Protein AF-A0A948PVY4-F1 (afdb_monomer)

Secondary structure (DSSP, 8-state):
-PPEEEEEEETTEEEEEEE-HHHHHHHHHHHHHHHHHHHHHTTTS---HHHHHHHHHHHHHHHHHHHHHHHHHHHHHHHHHHHHHHHHHHHHHHHHHTPPP-

pLDDT: mean 88.89, std 9.39, range [52.72, 96.19]

Solvent-accessible surface area (backbone atoms only — not comparable to full-atom values): 5969 Å² total; per-residue (Å²): 132,82,71,41,78,44,78,46,75,54,99,89,41,79,45,80,42,78,40,58,66,74,57,53,53,50,50,50,50,56,49,51,56,44,36,52,49,54,49,62,80,44,62,93,56,97,69,55,71,67,56,51,50,50,54,32,51,50,56,53,52,51,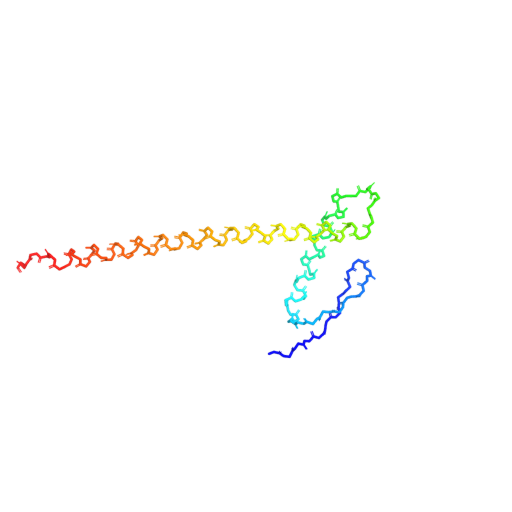53,52,51,55,52,49,56,53,50,51,56,50,50,53,50,50,53,50,50,51,52,50,52,51,52,52,49,53,49,51,54,50,55,65,72,64,55,77,90,125

Structure (mmCIF, N/CA/C/O backbone):
data_AF-A0A948PVY4-F1
#
_entry.id   AF-A0A948PVY4-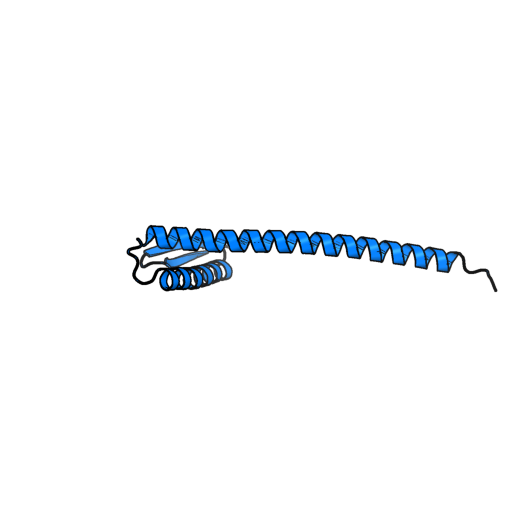F1
#
loop_
_atom_site.group_PDB
_atom_site.id
_atom_site.type_symbol
_atom_site.label_atom_id
_atom_site.label_alt_id
_atom_site.label_comp_id
_atom_site.label_asym_id
_atom_site.label_entity_id
_atom_site.label_seq_id
_atom_site.pdbx_PDB_ins_code
_atom_site.Cartn_x
_atom_site.Cartn_y
_atom_site.Cartn_z
_atom_site.occupancy
_atom_site.B_iso_or_equiv
_atom_site.auth_seq_id
_atom_site.auth_comp_id
_atom_site.auth_asym_id
_atom_site.auth_atom_id
_atom_site.pdbx_PDB_model_num
ATOM 1 N N . MET A 1 1 ? -15.733 -9.733 -12.926 1.00 59.19 1 MET A N 1
ATOM 2 C CA . MET A 1 1 ? -15.705 -10.283 -11.548 1.00 59.19 1 MET A CA 1
ATOM 3 C C . MET A 1 1 ? -16.941 -9.792 -10.811 1.00 59.19 1 MET A C 1
ATOM 5 O O . MET A 1 1 ? -17.209 -8.598 -10.882 1.00 59.19 1 MET A O 1
ATOM 9 N N . LYS A 1 2 ? -17.710 -10.673 -10.153 1.00 59.59 2 LYS A N 1
ATOM 10 C CA . LYS A 1 2 ? -18.820 -10.244 -9.284 1.00 59.59 2 LYS A CA 1
ATOM 11 C C . LYS A 1 2 ? -18.223 -9.540 -8.061 1.00 59.59 2 LYS A C 1
ATOM 13 O O . LYS A 1 2 ? -17.358 -10.114 -7.401 1.00 59.59 2 LYS A O 1
ATOM 18 N N . ARG A 1 3 ? -18.629 -8.293 -7.805 1.00 62.22 3 ARG A N 1
ATOM 19 C CA .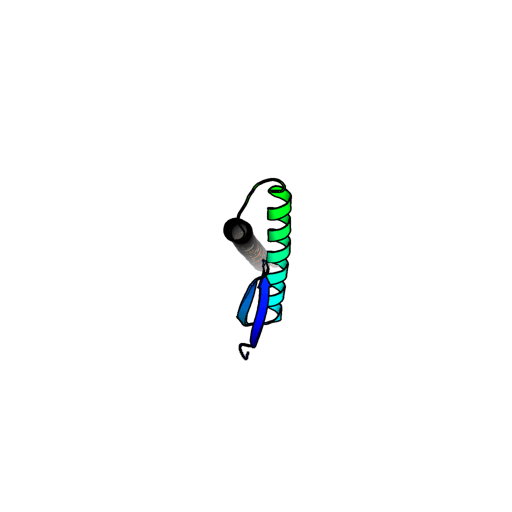 ARG A 1 3 ? -18.269 -7.580 -6.571 1.00 62.22 3 ARG A CA 1
ATOM 20 C C . ARG A 1 3 ? -18.842 -8.380 -5.404 1.00 62.22 3 ARG A C 1
ATOM 22 O O . ARG A 1 3 ? -20.030 -8.682 -5.409 1.00 62.22 3 ARG A O 1
ATOM 29 N N . THR A 1 4 ? -17.974 -8.799 -4.491 1.00 80.19 4 THR A N 1
ATOM 30 C CA . THR A 1 4 ? -18.363 -9.529 -3.281 1.00 80.19 4 THR A CA 1
ATOM 31 C C . THR A 1 4 ? -18.308 -8.538 -2.129 1.00 80.19 4 THR A C 1
ATOM 33 O O . THR A 1 4 ? -17.339 -7.782 -2.032 1.00 80.19 4 THR A O 1
ATOM 36 N N . GLU A 1 5 ? -19.352 -8.513 -1.308 1.00 86.94 5 GLU A N 1
ATOM 37 C CA . GLU A 1 5 ? -19.363 -7.758 -0.057 1.00 86.94 5 GLU A CA 1
ATOM 38 C C . GLU A 1 5 ? -18.594 -8.524 1.013 1.00 86.94 5 GLU A C 1
ATOM 40 O O . GLU A 1 5 ? -18.688 -9.749 1.124 1.00 86.94 5 GLU A O 1
ATOM 45 N N . ILE A 1 6 ? -17.766 -7.801 1.757 1.00 88.25 6 ILE A N 1
ATOM 46 C CA . ILE A 1 6 ? -16.850 -8.366 2.736 1.00 88.25 6 ILE A CA 1
ATOM 47 C C . ILE A 1 6 ? -16.870 -7.469 3.949 1.00 88.25 6 ILE A C 1
ATOM 49 O O . ILE A 1 6 ? -16.488 -6.304 3.862 1.00 88.25 6 ILE A O 1
ATOM 53 N N . SER A 1 7 ? -17.248 -8.054 5.075 1.00 91.19 7 SER A N 1
ATOM 54 C CA . SER A 1 7 ? -17.199 -7.371 6.355 1.00 91.19 7 SER A CA 1
ATOM 55 C C . SER A 1 7 ? -15.821 -7.536 6.994 1.00 91.19 7 SER A C 1
ATOM 57 O O . SER A 1 7 ? -15.285 -8.649 7.068 1.00 91.19 7 SER A O 1
ATOM 59 N N . ILE A 1 8 ? -15.227 -6.428 7.428 1.00 90.38 8 ILE A N 1
ATOM 60 C CA . ILE A 1 8 ? -13.959 -6.386 8.162 1.00 90.38 8 ILE A CA 1
ATOM 61 C C . ILE A 1 8 ? -14.169 -5.597 9.446 1.00 90.38 8 ILE A C 1
ATOM 63 O O . ILE A 1 8 ? -14.706 -4.494 9.425 1.00 90.38 8 ILE A O 1
ATOM 67 N N . THR A 1 9 ? -13.677 -6.132 10.560 1.00 89.62 9 THR A N 1
ATOM 68 C CA . THR A 1 9 ? -13.655 -5.411 11.832 1.00 89.62 9 THR A CA 1
ATOM 69 C C . THR A 1 9 ? -12.351 -4.639 11.988 1.00 89.62 9 THR A C 1
ATOM 71 O O . THR A 1 9 ? -11.273 -5.230 11.984 1.00 89.62 9 THR A O 1
ATOM 74 N N . VAL A 1 10 ? -12.452 -3.326 12.171 1.00 85.75 10 VAL A N 1
ATOM 75 C CA . VAL A 1 10 ? -11.329 -2.423 12.438 1.00 85.75 10 VAL A CA 1
ATOM 76 C C . VAL A 1 10 ? -11.682 -1.594 13.661 1.00 85.75 10 VAL A C 1
ATOM 78 O O . VAL A 1 10 ? -12.774 -1.046 13.746 1.00 85.75 10 VAL A O 1
ATOM 81 N N . LEU A 1 11 ? -10.770 -1.502 14.632 1.00 83.50 11 LEU A N 1
ATOM 82 C CA . LEU A 1 11 ? -10.973 -0.686 15.839 1.00 83.50 11 LEU A CA 1
ATOM 83 C C . LEU A 1 11 ? -12.242 -1.029 16.654 1.00 83.50 11 LEU A C 1
ATOM 85 O O . LEU A 1 11 ? -12.702 -0.213 17.445 1.00 83.50 11 LEU A O 1
ATOM 89 N N . GLY A 1 12 ? -12.751 -2.258 16.517 1.00 84.56 12 GLY A N 1
ATOM 90 C CA . GLY A 1 12 ? -13.969 -2.725 17.189 1.00 84.56 12 GLY A CA 1
ATOM 91 C C . GLY A 1 12 ? -15.261 -2.452 16.416 1.00 84.56 12 GLY A C 1
ATOM 92 O O . GLY A 1 12 ? -16.322 -2.875 16.861 1.00 84.56 12 GLY A O 1
ATOM 93 N N . GLU A 1 13 ? -15.177 -1.812 15.252 1.00 88.19 13 GLU A N 1
ATOM 94 C CA . GLU A 1 13 ? -16.317 -1.524 14.385 1.00 88.19 13 GLU A CA 1
ATOM 95 C C . GLU A 1 13 ? -16.258 -2.377 13.117 1.00 88.19 13 GLU A C 1
ATOM 97 O O . GLU A 1 13 ? -15.183 -2.621 12.565 1.00 88.19 13 GLU A O 1
ATOM 102 N N . ALA A 1 14 ? -17.414 -2.868 12.670 1.00 92.00 14 ALA A N 1
ATOM 103 C CA . ALA A 1 14 ? -17.536 -3.631 11.435 1.00 92.00 14 ALA A CA 1
ATOM 104 C C . ALA A 1 14 ? -17.791 -2.690 10.251 1.00 92.00 14 ALA A C 1
ATOM 106 O O . ALA A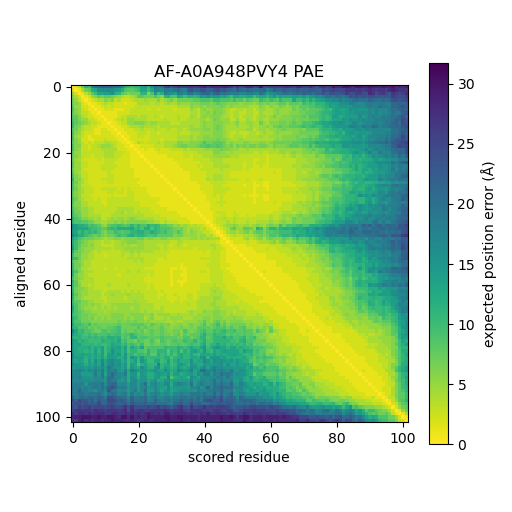 1 14 ? -18.660 -1.823 10.317 1.00 92.00 14 ALA A O 1
ATOM 107 N N . TYR A 1 15 ? -17.042 -2.893 9.170 1.00 89.94 15 TYR A N 1
ATOM 108 C CA . TYR A 1 15 ? -17.139 -2.132 7.931 1.00 89.94 15 TYR A CA 1
ATOM 109 C C . TYR A 1 15 ? -17.333 -3.077 6.752 1.00 89.94 15 TYR A C 1
ATOM 111 O O . TYR A 1 15 ? -16.574 -4.037 6.589 1.00 89.94 15 TYR A O 1
ATOM 119 N N . ASP A 1 16 ? -18.307 -2.765 5.902 1.00 92.44 16 ASP A N 1
ATOM 120 C CA . ASP A 1 16 ? -18.613 -3.556 4.716 1.00 92.44 16 ASP A CA 1
ATOM 121 C C . ASP A 1 16 ? -17.971 -2.945 3.470 1.00 92.44 16 ASP A C 1
ATOM 123 O O . ASP A 1 16 ? -18.191 -1.786 3.111 1.00 92.44 16 ASP A O 1
ATOM 127 N N . PHE A 1 17 ? -17.160 -3.752 2.790 1.00 90.25 17 PHE A N 1
ATOM 128 C CA . PHE A 1 17 ? -16.439 -3.365 1.587 1.00 90.25 17 PHE A CA 1
ATOM 129 C C . PHE A 1 17 ? -16.903 -4.193 0.395 1.00 90.25 17 PHE A C 1
ATOM 131 O O . PHE A 1 17 ? -16.938 -5.420 0.446 1.00 90.25 17 PHE A O 1
ATOM 138 N N . SER A 1 18 ? -17.177 -3.527 -0.725 1.00 91.00 18 SER A N 1
ATOM 139 C CA . SER A 1 18 ? -17.424 -4.188 -2.007 1.00 91.00 18 SER A CA 1
ATOM 140 C C . SER A 1 18 ? -16.138 -4.213 -2.836 1.00 91.00 18 SER A C 1
ATOM 142 O O . SER A 1 18 ? -15.619 -3.157 -3.20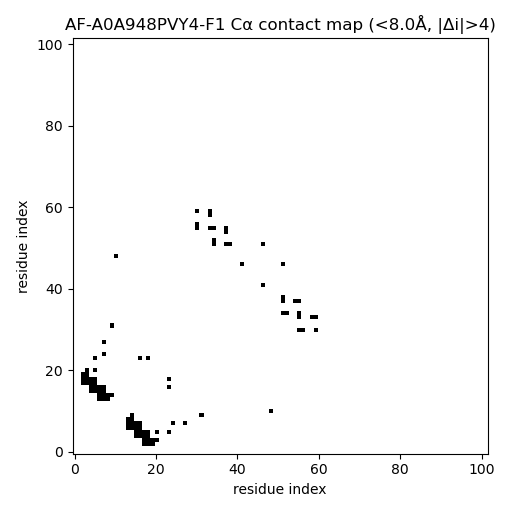8 1.00 91.00 18 SER A O 1
ATOM 144 N N . GLY A 1 19 ? -15.664 -5.395 -3.228 1.00 88.25 19 GLY A N 1
ATOM 145 C CA . GLY A 1 19 ? -14.528 -5.494 -4.146 1.00 88.25 19 GLY A CA 1
ATOM 146 C C . GLY A 1 19 ? -13.967 -6.900 -4.299 1.00 88.25 19 GLY A C 1
ATOM 147 O O . GLY A 1 19 ? -14.690 -7.887 -4.187 1.00 88.25 19 GLY A O 1
ATOM 148 N N . ASP A 1 20 ? -12.674 -6.974 -4.621 1.00 91.06 20 ASP A N 1
ATOM 149 C CA . ASP A 1 20 ? -11.942 -8.237 -4.707 1.00 91.06 20 ASP A CA 1
ATOM 150 C C . ASP A 1 20 ? -11.543 -8.726 -3.303 1.00 91.06 20 ASP A C 1
ATOM 152 O O . ASP A 1 20 ? -10.776 -8.031 -2.621 1.00 91.06 20 ASP A O 1
ATOM 156 N N . PRO A 1 21 ? -11.990 -9.920 -2.867 1.00 89.31 21 PRO A N 1
ATOM 157 C CA . PRO A 1 21 ? -11.729 -10.385 -1.514 1.00 89.31 21 PRO A CA 1
ATOM 158 C C . PRO A 1 21 ? -10.273 -10.543 -1.129 1.00 89.31 21 PRO A C 1
ATOM 160 O O . PRO A 1 21 ? -9.901 -10.229 0.003 1.00 89.31 21 PRO A O 1
ATOM 163 N N . ALA A 1 22 ? -9.435 -10.985 -2.061 1.00 90.50 22 ALA A N 1
ATOM 164 C CA . ALA A 1 22 ? -8.018 -11.165 -1.786 1.00 90.50 22 ALA A CA 1
ATOM 165 C C . ALA A 1 22 ? -7.300 -9.823 -1.573 1.00 90.50 22 ALA A C 1
ATOM 167 O O . ALA A 1 22 ? -6.378 -9.737 -0.760 1.00 90.50 22 ALA A O 1
ATOM 168 N N . ARG A 1 23 ? -7.698 -8.770 -2.299 1.00 91.06 23 ARG A N 1
ATOM 169 C CA . ARG A 1 23 ? -7.154 -7.414 -2.120 1.00 91.06 23 ARG A CA 1
ATOM 170 C C . ARG A 1 23 ? -7.677 -6.751 -0.856 1.00 91.06 23 ARG A C 1
ATOM 172 O O . ARG A 1 23 ? -6.875 -6.214 -0.102 1.00 91.06 23 ARG A O 1
ATOM 179 N N . ILE A 1 24 ? -8.981 -6.834 -0.600 1.00 91.62 24 ILE A N 1
ATOM 180 C CA . ILE A 1 24 ? -9.607 -6.233 0.584 1.00 91.62 24 ILE A CA 1
ATOM 181 C C . ILE A 1 24 ? -9.026 -6.832 1.873 1.00 91.62 24 ILE A C 1
ATOM 183 O O . ILE A 1 24 ? -8.607 -6.089 2.756 1.00 91.62 24 ILE A O 1
ATOM 187 N N . ARG A 1 25 ? -8.892 -8.164 1.956 1.00 90.81 25 ARG A N 1
ATOM 188 C CA . ARG A 1 25 ? -8.271 -8.821 3.122 1.00 90.81 25 ARG A CA 1
ATOM 189 C C . ARG A 1 25 ? -6.805 -8.430 3.307 1.00 90.81 25 ARG A C 1
ATOM 191 O O . ARG A 1 25 ? -6.375 -8.223 4.436 1.00 90.81 25 ARG A O 1
ATOM 198 N N . ARG A 1 26 ? -6.042 -8.301 2.216 1.00 92.69 26 ARG A N 1
ATOM 199 C CA . ARG A 1 26 ? -4.650 -7.826 2.287 1.00 92.69 26 ARG A CA 1
ATOM 200 C C . ARG A 1 26 ? -4.559 -6.379 2.766 1.00 92.69 26 ARG A C 1
ATOM 202 O O . ARG A 1 26 ? -3.738 -6.094 3.627 1.00 92.69 26 ARG A O 1
ATOM 209 N N . ALA A 1 27 ? -5.412 -5.493 2.256 1.00 91.62 27 ALA A N 1
ATOM 210 C CA . ALA A 1 27 ? -5.470 -4.102 2.700 1.00 91.62 27 ALA A CA 1
ATOM 211 C C . ALA A 1 27 ? -5.823 -4.000 4.193 1.00 91.62 27 ALA A C 1
ATOM 213 O O . ALA A 1 27 ? -5.181 -3.248 4.918 1.00 91.62 27 ALA A O 1
ATOM 214 N N . ALA A 1 28 ? -6.778 -4.808 4.663 1.00 92.00 28 ALA A N 1
ATOM 215 C CA . ALA A 1 28 ? -7.122 -4.891 6.080 1.00 92.00 28 ALA A CA 1
ATOM 216 C C . ALA A 1 28 ? -5.944 -5.350 6.951 1.00 92.00 28 ALA A C 1
ATOM 218 O O . ALA A 1 28 ? -5.711 -4.764 8.002 1.00 92.00 28 ALA A O 1
ATOM 219 N N . GLY A 1 29 ? -5.177 -6.350 6.500 1.00 92.62 29 GLY A N 1
ATOM 220 C CA . GLY A 1 29 ? -3.962 -6.796 7.189 1.00 92.62 29 GLY A CA 1
ATOM 221 C C . GLY A 1 29 ? -2.927 -5.678 7.329 1.00 92.62 29 GLY A C 1
ATOM 222 O O . GLY A 1 29 ? -2.497 -5.378 8.438 1.00 92.62 29 GLY A O 1
ATOM 223 N N . LEU A 1 30 ? -2.610 -4.989 6.228 1.00 94.62 30 LEU A N 1
ATOM 224 C CA . LEU A 1 30 ? -1.670 -3.858 6.235 1.00 94.62 30 LEU A CA 1
ATOM 225 C C . LEU A 1 30 ? -2.146 -2.710 7.135 1.00 94.62 30 LEU A C 1
ATOM 227 O O . LEU A 1 30 ? -1.351 -2.094 7.848 1.00 94.62 30 LEU A O 1
ATOM 231 N N . PHE A 1 31 ? -3.451 -2.430 7.120 1.00 94.38 31 PHE A N 1
ATOM 232 C CA . PHE A 1 31 ? -4.049 -1.434 8.001 1.00 94.38 31 PHE A CA 1
ATOM 233 C C . PHE A 1 31 ? -3.903 -1.824 9.468 1.00 94.38 31 PHE A C 1
ATOM 235 O O . PHE A 1 31 ? -3.486 -0.998 10.274 1.00 94.38 31 PHE A O 1
ATOM 242 N N . GLN A 1 32 ? -4.197 -3.078 9.808 1.00 92.69 32 GLN A N 1
ATOM 243 C CA . GLN A 1 32 ? -4.089 -3.590 11.169 1.00 92.69 32 GLN A CA 1
ATOM 244 C C . GLN A 1 32 ? -2.644 -3.526 11.687 1.00 92.69 32 GLN A C 1
ATOM 246 O O . GLN A 1 32 ? -2.415 -3.030 12.787 1.00 92.69 32 GLN A O 1
ATOM 251 N N . GLU A 1 33 ? -1.668 -3.947 10.880 1.00 94.06 33 GLU A N 1
ATOM 252 C CA . GLU A 1 33 ? -0.241 -3.866 11.220 1.00 94.06 33 GLU A CA 1
ATOM 253 C C . GLU A 1 33 ? 0.199 -2.417 11.478 1.00 94.06 33 GLU A C 1
ATOM 255 O O . GLU A 1 33 ? 0.834 -2.112 12.492 1.00 94.06 33 GLU A O 1
ATOM 260 N N . THR A 1 34 ? -0.198 -1.496 10.595 1.00 95.19 34 THR A N 1
ATOM 261 C CA . THR A 1 34 ? 0.139 -0.070 10.723 1.00 95.19 34 THR A CA 1
ATOM 262 C C . THR A 1 34 ? -0.543 0.558 11.938 1.00 95.19 34 THR A C 1
ATOM 264 O O . THR A 1 34 ? 0.060 1.351 12.661 1.00 95.19 34 THR A O 1
ATOM 267 N N . LEU A 1 35 ? -1.786 0.167 12.215 1.00 93.56 35 LEU A N 1
ATOM 268 C CA . LEU A 1 35 ? -2.538 0.624 13.376 1.00 93.56 35 LEU A CA 1
ATOM 269 C C . LEU A 1 35 ? -1.892 0.157 14.685 1.00 93.56 35 LEU A C 1
ATOM 271 O O . LEU A 1 35 ? -1.808 0.920 15.650 1.00 93.56 35 LEU A O 1
ATOM 275 N N . GLU A 1 36 ? -1.439 -1.094 14.742 1.00 92.38 36 GLU A N 1
ATOM 276 C CA . GLU A 1 36 ? -0.722 -1.633 15.898 1.00 92.38 36 GLU A CA 1
ATOM 277 C C . GLU A 1 36 ? 0.595 -0.899 16.136 1.00 92.38 36 GLU A C 1
ATOM 279 O O . GLU A 1 36 ? 0.931 -0.602 17.286 1.00 92.38 36 GLU A O 1
ATOM 284 N N . GLN A 1 37 ? 1.308 -0.547 15.067 1.00 93.06 37 GLN A N 1
ATOM 285 C CA . GLN A 1 37 ? 2.508 0.274 15.154 1.00 93.06 37 GLN A CA 1
ATOM 286 C C . GLN A 1 37 ? 2.190 1.677 15.693 1.00 93.06 37 GLN A C 1
ATOM 288 O O . GLN A 1 37 ? 2.785 2.100 16.686 1.00 93.06 37 GLN A O 1
ATOM 293 N N . ALA A 1 38 ? 1.173 2.346 15.143 1.00 90.12 38 ALA A N 1
ATOM 294 C CA . ALA A 1 38 ? 0.728 3.656 15.617 1.00 90.12 38 ALA A CA 1
ATOM 295 C C . ALA A 1 38 ? 0.304 3.625 17.099 1.00 90.12 38 ALA A C 1
ATOM 297 O O . ALA A 1 38 ? 0.594 4.555 17.855 1.00 90.12 38 ALA A O 1
ATOM 298 N N . ARG A 1 39 ? -0.338 2.538 17.551 1.00 90.69 39 ARG A N 1
ATOM 299 C CA . ARG A 1 39 ? -0.674 2.319 18.969 1.00 90.69 39 ARG A CA 1
ATOM 300 C C . ARG A 1 39 ? 0.566 2.149 19.845 1.00 90.69 39 ARG A C 1
ATOM 302 O O . ARG A 1 39 ? 0.606 2.713 20.936 1.00 90.69 39 ARG A O 1
ATOM 309 N N . LYS A 1 40 ? 1.566 1.385 19.395 1.00 91.69 40 LYS A N 1
ATOM 310 C CA . LYS A 1 40 ? 2.828 1.184 20.132 1.00 91.69 40 LYS A CA 1
ATOM 311 C C . LYS A 1 40 ? 3.594 2.495 20.293 1.00 91.69 40 LYS A C 1
ATOM 313 O O . LYS A 1 40 ? 4.021 2.810 21.400 1.00 91.69 40 LYS A O 1
ATOM 318 N N . GLU A 1 41 ? 3.708 3.276 19.225 1.00 90.44 41 GLU A N 1
ATOM 319 C CA . GLU A 1 41 ? 4.418 4.565 19.215 1.00 90.44 41 GLU A CA 1
ATOM 320 C C . GLU A 1 41 ? 3.739 5.635 20.076 1.00 90.44 41 GLU A C 1
ATOM 322 O O . GLU A 1 41 ? 4.385 6.555 20.578 1.00 90.44 41 GLU A O 1
ATOM 327 N N . ASN A 1 42 ? 2.430 5.506 20.284 1.00 88.00 42 ASN A N 1
ATOM 328 C CA . ASN A 1 42 ? 1.645 6.433 21.092 1.00 88.00 42 ASN A CA 1
ATOM 329 C C . ASN A 1 42 ? 1.199 5.845 22.432 1.00 88.00 42 ASN A C 1
ATOM 331 O O . ASN A 1 42 ? 0.284 6.366 23.073 1.00 88.00 42 ASN A O 1
ATOM 335 N N . ARG A 1 43 ? 1.854 4.773 22.885 1.00 86.38 43 ARG A N 1
ATOM 336 C CA . ARG A 1 43 ? 1.542 4.137 24.162 1.00 86.38 43 ARG A CA 1
ATOM 337 C C . ARG A 1 43 ? 1.676 5.145 25.308 1.00 86.38 43 ARG A C 1
ATOM 339 O O . ARG A 1 43 ? 2.691 5.820 25.435 1.00 86.38 43 ARG A O 1
ATOM 346 N N . GLY A 1 44 ? 0.645 5.226 26.148 1.00 82.38 44 GLY A N 1
ATOM 347 C CA . GLY A 1 44 ? 0.594 6.154 27.284 1.00 82.38 44 GLY A CA 1
ATOM 348 C C . GLY A 1 44 ? 0.071 7.554 26.948 1.00 82.38 44 GLY A C 1
ATOM 349 O O . GLY A 1 44 ? -0.038 8.378 27.849 1.00 82.38 44 GLY A O 1
ATOM 350 N N . LYS A 1 45 ? -0.286 7.825 25.686 1.00 87.88 45 LYS A N 1
ATOM 351 C CA . LYS A 1 45 ? -1.008 9.039 25.291 1.00 87.88 45 LYS A CA 1
ATOM 352 C C . LYS A 1 45 ? -2.501 8.741 25.186 1.00 87.88 45 LYS A C 1
ATOM 354 O O . LYS A 1 45 ? -2.886 7.693 24.670 1.00 87.88 45 LYS A O 1
ATOM 359 N N . ASP A 1 46 ? -3.327 9.684 25.623 1.00 87.06 46 ASP A N 1
ATOM 360 C CA . ASP A 1 46 ? -4.769 9.624 25.398 1.00 87.06 46 ASP A CA 1
ATOM 361 C C . ASP A 1 46 ? -5.079 10.051 23.954 1.00 87.06 46 ASP A C 1
ATOM 363 O O . ASP A 1 46 ? -5.116 11.238 23.615 1.00 87.06 46 ASP A O 1
ATOM 367 N N . ILE A 1 47 ? -5.183 9.065 23.059 1.00 87.44 47 ILE A N 1
ATOM 368 C CA . ILE A 1 47 ? -5.495 9.274 21.643 1.00 87.44 47 ILE A CA 1
ATOM 369 C C . ILE A 1 47 ? -6.804 8.567 21.326 1.00 87.44 47 ILE A C 1
ATOM 371 O O . ILE A 1 47 ? -6.922 7.352 21.477 1.00 87.44 47 ILE A O 1
ATOM 375 N N . SER A 1 48 ? -7.770 9.329 20.815 1.00 89.69 48 SER A N 1
ATOM 376 C CA . SER A 1 48 ? -9.047 8.768 20.391 1.00 89.69 48 SER A CA 1
ATOM 377 C C . SER A 1 48 ? -8.889 7.791 19.224 1.00 89.69 48 SER A C 1
ATOM 379 O O . SER A 1 48 ? -8.010 7.922 18.366 1.00 89.69 48 SER A O 1
ATOM 381 N N . THR A 1 49 ? -9.812 6.837 19.151 1.00 87.75 49 THR A N 1
ATOM 382 C CA . THR A 1 49 ? -9.901 5.815 18.103 1.00 87.75 49 THR A CA 1
ATOM 383 C C . THR A 1 49 ? -9.898 6.428 16.699 1.00 87.75 49 THR A C 1
ATOM 385 O O . THR A 1 49 ? -9.176 5.966 15.819 1.00 87.75 49 THR A O 1
ATOM 388 N N . HIS A 1 50 ? -10.619 7.541 16.517 1.00 88.62 50 HIS A N 1
ATOM 389 C CA . HIS A 1 50 ? -10.649 8.296 15.264 1.00 88.62 50 HIS A CA 1
ATOM 390 C C . HIS A 1 50 ? -9.275 8.876 14.894 1.00 88.62 50 HIS A C 1
ATOM 392 O O . HIS A 1 50 ? -8.852 8.789 13.743 1.00 88.62 50 HIS A O 1
ATOM 398 N N . ARG A 1 51 ? -8.549 9.463 15.857 1.00 91.06 51 ARG A N 1
ATOM 399 C CA . ARG A 1 51 ? -7.208 10.017 15.601 1.00 91.06 51 ARG A CA 1
ATOM 400 C C . ARG A 1 51 ? -6.214 8.915 15.249 1.00 91.06 51 ARG A C 1
ATOM 402 O O . ARG A 1 51 ? -5.448 9.094 14.309 1.00 91.06 51 ARG A O 1
ATOM 409 N N . LEU A 1 52 ? -6.274 7.768 15.929 1.00 90.62 52 LEU A N 1
ATOM 410 C CA . LEU A 1 52 ? -5.481 6.589 15.566 1.00 90.62 52 LEU A CA 1
ATOM 411 C C . LEU A 1 52 ? -5.798 6.106 14.144 1.00 90.62 52 LEU A C 1
ATOM 413 O O . LEU A 1 52 ? -4.874 5.838 13.378 1.00 90.62 52 LEU A O 1
ATOM 417 N N . GLY A 1 53 ? -7.079 6.047 13.770 1.00 90.69 53 GLY A N 1
ATOM 418 C CA . GLY A 1 53 ? -7.503 5.706 12.410 1.00 90.69 53 GLY A CA 1
ATOM 419 C C . GLY A 1 53 ? -6.948 6.673 11.361 1.00 90.69 53 GLY A C 1
ATOM 420 O O . GLY A 1 53 ? -6.362 6.235 10.373 1.00 90.69 53 GLY A O 1
ATOM 421 N N . ALA A 1 54 ? -7.041 7.983 11.608 1.00 92.44 54 ALA A N 1
ATOM 422 C CA . ALA A 1 54 ? -6.506 9.010 10.712 1.00 92.44 54 ALA A CA 1
ATOM 423 C C . ALA A 1 54 ? -4.976 8.932 10.572 1.00 92.44 54 ALA A C 1
ATOM 425 O O . ALA A 1 54 ? -4.460 8.988 9.459 1.00 92.44 54 ALA A O 1
ATOM 426 N N . MET A 1 55 ? -4.247 8.748 11.678 1.00 92.38 55 MET A N 1
ATOM 427 C CA . MET A 1 55 ? -2.789 8.565 11.654 1.00 92.38 55 MET A CA 1
ATOM 428 C C . MET A 1 55 ? -2.389 7.319 10.861 1.00 92.38 55 MET A C 1
ATOM 430 O O . MET A 1 55 ? -1.471 7.377 10.048 1.00 92.38 55 MET A O 1
ATOM 434 N N . THR A 1 56 ? -3.117 6.216 11.049 1.00 94.06 56 THR A N 1
ATOM 435 C CA . THR A 1 56 ? -2.896 4.964 10.309 1.00 94.06 56 THR A CA 1
ATOM 436 C C . THR A 1 56 ? -3.126 5.166 8.811 1.00 94.06 56 THR A C 1
ATOM 438 O O . THR A 1 56 ? -2.294 4.771 7.996 1.00 94.06 56 THR A O 1
ATOM 441 N N . GLY A 1 57 ? -4.227 5.827 8.440 1.00 94.44 57 GLY A N 1
ATOM 442 C CA . GLY A 1 57 ? -4.538 6.146 7.047 1.00 94.44 57 GLY A CA 1
ATOM 443 C C . GLY A 1 57 ? -3.481 7.039 6.395 1.00 94.44 57 GLY A C 1
ATOM 444 O O . GLY A 1 57 ? -3.052 6.756 5.279 1.00 94.44 57 GLY A O 1
ATOM 445 N N . MET A 1 58 ? -3.010 8.071 7.103 1.00 95.62 58 MET A N 1
ATOM 446 C CA . MET A 1 58 ? -1.952 8.963 6.612 1.00 95.62 58 MET A CA 1
ATOM 447 C C . MET A 1 58 ? -0.616 8.237 6.432 1.00 95.62 58 MET A C 1
ATOM 449 O O . MET A 1 58 ? 0.028 8.424 5.405 1.00 95.62 58 MET A O 1
ATOM 453 N N . ALA A 1 59 ? -0.227 7.373 7.373 1.00 94.19 59 ALA A N 1
ATOM 454 C CA . ALA A 1 59 ? 1.004 6.590 7.264 1.00 94.19 59 ALA A CA 1
ATOM 455 C C . ALA A 1 59 ? 0.981 5.650 6.045 1.00 94.19 59 ALA A C 1
ATOM 457 O O . ALA A 1 59 ? 1.959 5.547 5.307 1.00 94.19 59 ALA A O 1
ATOM 458 N N . LEU A 1 60 ? -0.155 4.997 5.781 1.00 95.88 60 LEU A N 1
ATOM 459 C CA . LEU A 1 60 ? -0.326 4.180 4.576 1.00 95.88 60 LEU A CA 1
ATOM 460 C C . LEU A 1 60 ? -0.315 5.025 3.295 1.00 95.88 60 LEU A C 1
ATOM 462 O O . LEU A 1 60 ? 0.274 4.612 2.298 1.00 95.88 60 LEU A O 1
ATOM 466 N N . ALA A 1 61 ? -0.945 6.203 3.307 1.00 96.19 61 ALA A N 1
ATOM 467 C CA . ALA A 1 61 ? -0.942 7.113 2.164 1.00 96.19 61 ALA A CA 1
ATOM 468 C C . ALA A 1 61 ? 0.475 7.611 1.834 1.00 96.19 61 ALA A C 1
ATOM 470 O O . ALA A 1 61 ? 0.862 7.618 0.669 1.00 96.19 61 ALA A O 1
ATOM 471 N N . GLU A 1 62 ? 1.276 7.948 2.846 1.00 95.50 62 GLU A N 1
ATOM 472 C CA . GLU A 1 62 ? 2.688 8.300 2.674 1.00 95.50 62 GLU A CA 1
ATOM 473 C C . GLU A 1 62 ? 3.483 7.148 2.040 1.00 95.50 62 GLU A C 1
ATOM 475 O O . GLU A 1 62 ? 4.216 7.356 1.071 1.00 95.50 62 GLU A O 1
ATOM 480 N N . GLN A 1 63 ? 3.294 5.912 2.516 1.00 93.94 63 GLN A N 1
ATOM 481 C CA . GLN A 1 63 ? 3.940 4.741 1.914 1.00 93.94 63 GLN A CA 1
ATOM 482 C C . GLN A 1 63 ? 3.556 4.558 0.441 1.00 93.94 63 GLN A C 1
ATOM 484 O O . GLN A 1 63 ? 4.413 4.212 -0.375 1.00 93.94 63 GLN A O 1
ATOM 489 N N . LEU A 1 64 ? 2.292 4.805 0.082 1.00 94.38 64 LEU A N 1
ATOM 490 C CA . LEU A 1 64 ? 1.843 4.749 -1.310 1.00 94.38 64 LEU A CA 1
ATOM 491 C C . LEU A 1 64 ? 2.553 5.793 -2.179 1.00 94.38 64 LEU A C 1
ATOM 493 O O . LEU A 1 64 ? 3.008 5.439 -3.265 1.00 94.38 64 LEU A O 1
ATOM 497 N N . VAL A 1 65 ? 2.708 7.027 -1.692 1.00 95.06 65 VAL A N 1
ATOM 498 C CA . VAL A 1 65 ? 3.448 8.086 -2.402 1.00 95.06 65 VAL A CA 1
ATOM 499 C C . VAL A 1 65 ? 4.909 7.676 -2.615 1.00 95.06 65 VAL A C 1
ATOM 501 O O . VAL A 1 65 ? 5.403 7.704 -3.737 1.00 95.06 65 VAL A O 1
ATOM 504 N N . ILE A 1 66 ? 5.585 7.168 -1.579 1.00 94.62 66 ILE A N 1
ATOM 505 C CA . ILE A 1 66 ? 6.979 6.699 -1.690 1.00 94.62 66 ILE A CA 1
ATOM 506 C C . ILE A 1 66 ? 7.116 5.571 -2.726 1.00 94.62 66 ILE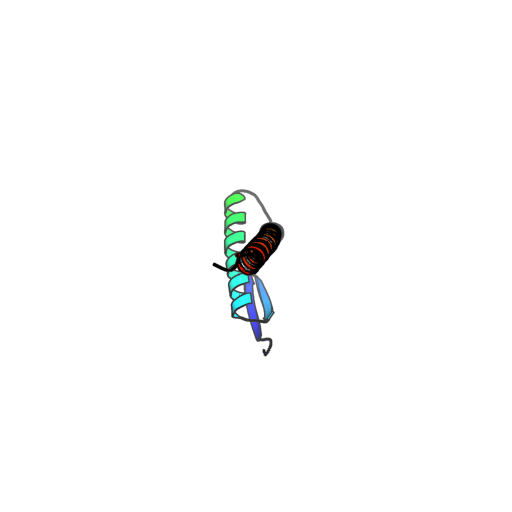 A C 1
ATOM 508 O O . ILE A 1 66 ? 8.106 5.501 -3.461 1.00 94.62 66 ILE A O 1
ATOM 512 N N . LEU A 1 67 ? 6.152 4.648 -2.775 1.00 94.00 67 LEU A N 1
ATOM 513 C CA . LEU A 1 67 ? 6.150 3.562 -3.755 1.00 94.00 67 LEU A CA 1
ATOM 514 C C . LEU A 1 67 ? 5.911 4.072 -5.182 1.00 94.00 67 LEU A C 1
ATOM 516 O O . LEU A 1 67 ? 6.538 3.548 -6.105 1.00 94.00 67 LEU A O 1
ATOM 520 N N . GLN A 1 68 ? 5.061 5.086 -5.363 1.00 92.94 68 GLN A N 1
ATOM 521 C CA . GLN A 1 68 ? 4.846 5.743 -6.655 1.00 92.94 68 GLN A CA 1
ATOM 522 C C . GLN A 1 68 ? 6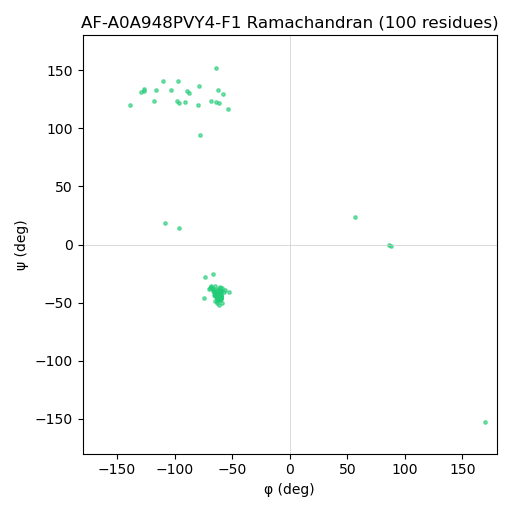.131 6.415 -7.150 1.00 92.94 68 GLN A C 1
ATOM 524 O O . GLN A 1 68 ? 6.595 6.077 -8.239 1.00 92.94 68 GLN A O 1
ATOM 529 N N . ASP A 1 69 ? 6.791 7.215 -6.311 1.00 93.62 69 ASP A N 1
ATOM 530 C CA . ASP A 1 69 ? 8.063 7.867 -6.652 1.00 93.62 69 ASP A CA 1
ATOM 531 C C . ASP A 1 69 ? 9.146 6.853 -7.059 1.00 93.62 69 ASP A C 1
ATOM 533 O O . ASP A 1 69 ? 9.929 7.063 -7.989 1.00 93.62 69 ASP A O 1
ATOM 537 N N . ARG A 1 70 ? 9.222 5.712 -6.357 1.00 94.00 70 ARG A N 1
ATOM 538 C CA . ARG A 1 70 ? 10.168 4.631 -6.691 1.00 94.00 70 ARG A CA 1
ATOM 539 C C . ARG A 1 70 ? 9.839 3.976 -8.029 1.00 94.00 70 ARG A C 1
ATOM 541 O O . ARG A 1 70 ? 10.757 3.611 -8.766 1.00 94.00 70 ARG A O 1
ATOM 548 N N . GLN A 1 71 ? 8.558 3.802 -8.333 1.00 93.56 71 GLN A N 1
ATOM 549 C CA . GLN A 1 71 ? 8.105 3.209 -9.585 1.00 93.56 71 GLN A CA 1
ATOM 550 C C . GLN A 1 71 ? 8.360 4.139 -10.779 1.00 93.56 71 GLN A C 1
ATOM 552 O O . GLN A 1 71 ? 8.775 3.658 -11.836 1.00 93.56 71 GLN A O 1
ATOM 557 N N . GLU A 1 72 ? 8.186 5.449 -10.610 1.00 93.25 72 GLU A N 1
ATOM 558 C CA . GLU A 1 72 ? 8.543 6.454 -11.619 1.00 93.25 72 GLU A CA 1
ATOM 559 C C . GLU A 1 72 ? 10.044 6.417 -11.916 1.00 93.25 72 GLU A C 1
ATOM 561 O O . GLU A 1 72 ? 10.436 6.150 -13.051 1.00 93.25 72 GLU A O 1
ATOM 566 N N . LYS A 1 73 ? 10.893 6.490 -10.880 1.00 92.75 73 LYS A N 1
ATOM 567 C CA . LYS A 1 73 ? 12.358 6.375 -11.037 1.00 92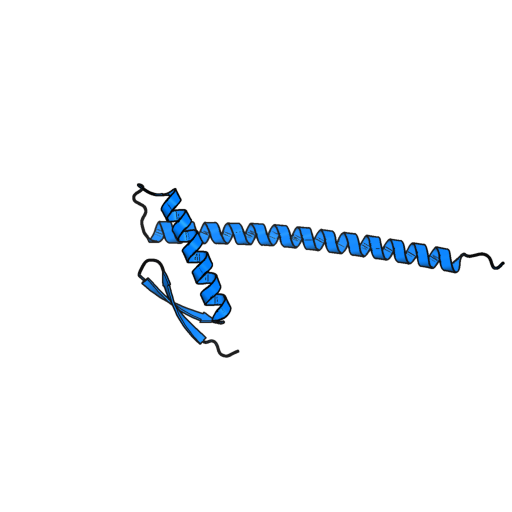.75 73 LYS A CA 1
ATOM 568 C C . LYS A 1 73 ? 12.783 5.085 -11.737 1.00 92.75 73 LYS A C 1
ATOM 570 O O . LYS A 1 73 ? 13.720 5.078 -12.535 1.00 92.75 73 LYS A O 1
ATOM 575 N N . LYS A 1 74 ? 12.115 3.966 -11.437 1.00 93.44 74 LYS A N 1
ATOM 576 C CA . LYS A 1 74 ? 12.377 2.685 -12.106 1.00 93.44 74 LYS A CA 1
ATOM 577 C C . LYS A 1 74 ? 11.992 2.738 -13.584 1.00 93.44 74 LYS A C 1
ATOM 579 O O . LYS A 1 74 ? 12.714 2.188 -14.411 1.00 93.44 74 LYS A O 1
ATOM 584 N N . THR A 1 75 ? 10.877 3.382 -13.908 1.00 92.56 75 THR A N 1
ATOM 585 C CA . THR A 1 75 ? 10.413 3.562 -15.288 1.00 92.56 75 THR A CA 1
ATOM 586 C C . THR A 1 75 ? 11.406 4.410 -16.080 1.00 92.56 75 THR A C 1
ATOM 588 O O . THR A 1 75 ? 11.812 4.005 -17.168 1.00 92.56 75 THR A O 1
ATOM 591 N N . ASP A 1 76 ? 11.898 5.502 -15.495 1.00 94.25 76 ASP A N 1
ATOM 592 C CA . ASP A 1 76 ? 12.928 6.350 -16.105 1.00 94.25 76 ASP A CA 1
ATOM 593 C C . ASP A 1 76 ? 14.222 5.580 -16.378 1.00 94.25 76 ASP A C 1
ATOM 595 O O . ASP A 1 76 ? 14.792 5.667 -17.469 1.00 94.25 76 ASP A O 1
ATOM 599 N N . LEU A 1 77 ? 14.667 4.765 -15.416 1.00 93.94 77 LEU A N 1
ATOM 600 C CA . LEU A 1 77 ? 15.856 3.932 -15.581 1.00 93.94 77 LEU A CA 1
AT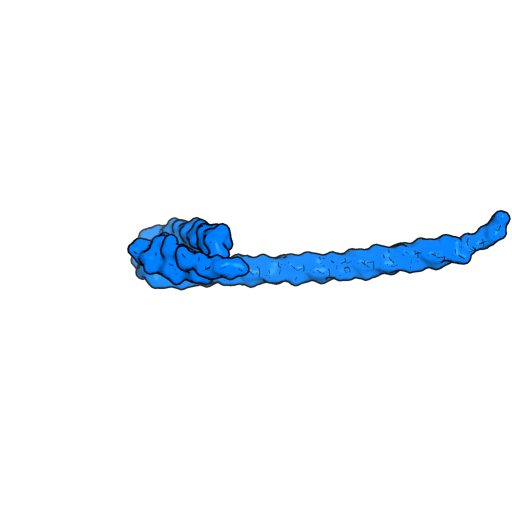OM 601 C C . LEU A 1 77 ? 15.678 2.904 -16.705 1.00 93.94 77 LEU A C 1
ATOM 603 O O . LEU A 1 77 ? 16.579 2.731 -17.523 1.00 93.94 77 LEU A O 1
ATOM 607 N N . VAL A 1 78 ? 14.524 2.234 -16.765 1.00 95.12 78 VAL A N 1
ATOM 608 C CA . VAL A 1 78 ? 14.219 1.264 -17.828 1.00 95.12 78 VAL A CA 1
ATOM 609 C C . VAL A 1 78 ? 14.207 1.946 -19.194 1.00 95.12 78 VAL A C 1
ATOM 611 O O . VAL A 1 78 ? 14.811 1.422 -20.127 1.00 95.12 78 VAL A O 1
ATOM 614 N N . ASN A 1 79 ? 13.596 3.125 -19.310 1.00 94.00 79 ASN A N 1
ATOM 615 C CA . ASN A 1 79 ? 13.564 3.890 -20.557 1.00 94.00 79 ASN A CA 1
ATOM 616 C C . ASN A 1 79 ? 14.973 4.321 -20.995 1.00 94.00 79 ASN A C 1
ATOM 618 O O . ASN A 1 79 ? 15.329 4.200 -22.169 1.00 94.00 79 ASN A O 1
ATOM 622 N N . SER A 1 80 ? 15.802 4.772 -20.049 1.00 94.62 80 SER A N 1
ATOM 623 C CA . SER A 1 80 ? 17.201 5.128 -20.306 1.00 94.62 80 SER A CA 1
ATOM 624 C C . SER A 1 80 ? 18.009 3.924 -20.799 1.00 94.62 80 SER A C 1
ATOM 626 O O . SER A 1 80 ? 18.669 4.001 -21.837 1.00 94.62 80 SER A O 1
ATOM 628 N N . LEU A 1 81 ? 17.884 2.776 -20.126 1.00 94.44 81 LEU A N 1
ATOM 629 C CA . LEU A 1 81 ? 18.541 1.532 -20.533 1.00 94.44 81 LEU A CA 1
ATOM 630 C C . LEU A 1 81 ? 18.068 1.059 -21.910 1.00 94.44 81 LEU A C 1
ATOM 632 O O . LEU A 1 81 ? 18.891 0.665 -22.730 1.00 94.44 81 LEU A O 1
ATOM 636 N N . GLN A 1 82 ? 16.767 1.131 -22.202 1.00 95.62 82 GLN A N 1
ATOM 637 C CA . GLN A 1 82 ? 16.239 0.796 -23.528 1.00 95.62 82 GLN A CA 1
ATOM 638 C C . GLN A 1 82 ? 16.832 1.693 -24.619 1.00 95.62 82 GLN A C 1
ATOM 640 O O . GLN A 1 82 ? 17.213 1.192 -25.676 1.00 95.62 82 GLN A O 1
ATOM 645 N N . SER A 1 83 ? 16.964 2.996 -24.355 1.00 94.56 83 SER A N 1
ATOM 646 C CA . SER A 1 83 ? 17.601 3.941 -25.279 1.00 94.56 83 SER A CA 1
ATOM 647 C C . SER A 1 83 ? 19.077 3.599 -25.518 1.00 94.56 83 SER A C 1
ATOM 649 O O . SER A 1 83 ? 19.525 3.533 -26.663 1.00 94.56 83 SER A O 1
ATOM 651 N N . GLN A 1 84 ? 19.823 3.284 -24.453 1.00 94.56 84 GLN A N 1
ATOM 652 C CA . GLN A 1 84 ? 21.226 2.868 -24.548 1.00 94.56 84 GLN A CA 1
ATOM 653 C C . GLN A 1 84 ? 21.394 1.558 -25.324 1.00 94.56 84 GLN A C 1
ATOM 655 O O . GLN A 1 84 ? 22.235 1.477 -26.217 1.00 94.56 84 GLN A O 1
ATOM 660 N N . VAL A 1 85 ? 20.575 0.545 -25.026 1.00 95.94 85 VAL A N 1
ATOM 661 C CA . VAL A 1 85 ? 20.578 -0.742 -25.737 1.00 95.94 85 VAL A CA 1
ATOM 662 C C . VAL A 1 85 ? 20.272 -0.534 -27.217 1.00 95.94 85 VAL A C 1
ATOM 664 O O . VAL A 1 85 ? 20.978 -1.079 -28.063 1.00 95.94 85 VAL A O 1
ATOM 667 N N . LYS A 1 86 ? 19.278 0.298 -27.548 1.00 94.69 86 LYS A N 1
ATOM 668 C CA . LYS A 1 86 ? 18.957 0.637 -28.938 1.00 94.69 86 LYS A CA 1
ATOM 669 C C . LYS A 1 86 ? 20.139 1.306 -29.645 1.00 94.69 86 LYS A C 1
ATOM 671 O O . LYS A 1 86 ? 20.488 0.895 -30.746 1.00 94.69 86 LYS A O 1
ATOM 676 N N . GLY A 1 87 ? 20.798 2.266 -28.996 1.00 94.31 87 GLY A N 1
ATOM 677 C CA . GLY A 1 87 ? 21.994 2.911 -29.541 1.00 94.31 87 GLY A CA 1
ATOM 678 C C . GLY A 1 87 ? 23.143 1.928 -29.791 1.00 94.31 87 GLY A C 1
ATOM 679 O O . GLY A 1 87 ? 23.779 1.976 -30.841 1.00 94.31 87 GLY A O 1
ATOM 680 N N . LEU A 1 88 ? 23.382 0.989 -28.870 1.00 94.44 88 LEU A N 1
ATOM 681 C CA . LEU A 1 88 ? 24.393 -0.060 -29.046 1.00 94.44 88 LEU A CA 1
ATOM 682 C C . LEU A 1 88 ? 24.058 -0.999 -30.213 1.00 94.44 88 LEU A C 1
ATOM 684 O O . LEU A 1 88 ? 24.953 -1.343 -30.985 1.00 94.44 88 LEU A O 1
ATOM 688 N N . ILE A 1 89 ? 22.786 -1.377 -30.373 1.00 93.62 89 ILE A N 1
ATOM 689 C CA . ILE A 1 89 ? 22.318 -2.175 -31.516 1.00 93.62 89 ILE A CA 1
ATOM 690 C C . ILE A 1 89 ? 22.567 -1.420 -32.827 1.00 93.62 89 ILE A C 1
ATOM 692 O O . ILE A 1 89 ? 23.163 -1.981 -33.740 1.00 93.62 89 ILE A O 1
ATOM 696 N N . GLU A 1 90 ? 22.203 -0.138 -32.908 1.00 93.00 90 GLU A N 1
ATOM 697 C CA . GLU A 1 90 ? 22.425 0.683 -34.108 1.00 93.00 90 GLU A CA 1
ATOM 698 C C . GLU A 1 90 ? 23.918 0.818 -34.461 1.00 93.00 90 GLU A C 1
ATOM 700 O O . GLU A 1 90 ? 24.285 0.794 -35.640 1.00 93.00 90 GLU A O 1
ATOM 705 N N . ILE A 1 91 ? 24.798 0.932 -33.459 1.00 93.31 91 ILE A N 1
ATOM 706 C CA . ILE A 1 91 ? 26.255 0.950 -33.664 1.00 93.31 91 ILE A CA 1
ATOM 707 C C . ILE A 1 91 ? 26.731 -0.392 -34.227 1.00 93.31 91 ILE A C 1
ATOM 709 O O . ILE A 1 91 ? 27.444 -0.407 -35.231 1.00 93.31 91 ILE A O 1
ATOM 713 N N . LEU A 1 92 ? 26.317 -1.511 -33.623 1.00 90.88 92 LEU A N 1
ATOM 714 C CA . LEU A 1 92 ? 26.678 -2.852 -34.092 1.00 90.88 92 LEU A CA 1
ATOM 715 C C . LEU A 1 92 ? 26.194 -3.097 -35.524 1.00 90.88 92 LEU A C 1
ATOM 717 O O . LEU A 1 92 ? 26.965 -3.575 -36.354 1.00 90.88 92 LEU A O 1
ATOM 721 N N . GLU A 1 93 ? 24.960 -2.713 -35.847 1.00 91.44 93 GLU A N 1
ATOM 722 C CA . GLU A 1 93 ? 24.415 -2.825 -37.201 1.00 91.44 93 GLU A CA 1
ATOM 723 C C . GLU A 1 93 ? 25.230 -2.022 -38.221 1.00 91.44 93 GLU A C 1
ATOM 725 O O . GLU A 1 93 ? 25.508 -2.517 -39.316 1.00 91.44 93 GLU A O 1
ATOM 730 N N . ARG A 1 94 ? 25.657 -0.799 -37.876 1.00 87.69 94 ARG A N 1
ATOM 731 C CA . ARG A 1 94 ? 26.537 0.011 -38.736 1.00 87.69 94 ARG A CA 1
ATOM 732 C C . ARG A 1 94 ? 27.912 -0.632 -38.904 1.00 87.69 94 ARG A C 1
ATOM 734 O O . ARG A 1 94 ? 28.416 -0.689 -40.021 1.00 87.69 94 ARG A O 1
ATOM 741 N N . SER A 1 95 ? 28.505 -1.149 -37.830 1.00 85.94 95 SER A N 1
ATOM 742 C CA . SER A 1 95 ? 29.799 -1.840 -37.882 1.00 85.94 95 SER A CA 1
ATOM 743 C C . SER A 1 95 ? 29.743 -3.135 -38.696 1.00 85.94 95 SER A C 1
ATOM 745 O O . SER A 1 95 ? 30.696 -3.443 -39.405 1.00 85.94 95 SER A O 1
ATOM 747 N N . CYS A 1 96 ? 28.633 -3.875 -38.647 1.00 81.50 96 CYS A N 1
ATOM 748 C CA . CYS A 1 96 ? 28.419 -5.059 -39.480 1.00 81.50 96 CYS A CA 1
ATOM 749 C C . CYS A 1 96 ? 28.235 -4.710 -40.965 1.00 81.50 96 CYS A C 1
ATOM 751 O O . CYS A 1 96 ? 28.737 -5.446 -41.808 1.00 81.50 96 CYS A O 1
ATOM 753 N N . LYS A 1 97 ? 27.561 -3.597 -41.289 1.00 78.50 97 LYS A N 1
ATOM 754 C CA . LYS A 1 97 ? 27.375 -3.127 -42.677 1.00 78.50 97 LYS A CA 1
ATOM 755 C C . LYS A 1 97 ? 28.641 -2.526 -43.296 1.00 78.50 97 LYS A C 1
ATOM 757 O O . LYS A 1 97 ? 28.796 -2.586 -44.506 1.00 78.50 97 LYS A O 1
ATOM 762 N N . ASN A 1 98 ? 29.535 -1.970 -42.478 1.00 70.88 98 ASN A N 1
ATOM 763 C CA . ASN A 1 98 ? 30.775 -1.324 -42.921 1.00 70.88 98 ASN A CA 1
ATOM 764 C C . ASN A 1 98 ? 32.007 -2.245 -42.867 1.00 70.88 98 ASN A C 1
ATOM 766 O O . ASN A 1 98 ? 33.133 -1.748 -42.935 1.00 70.88 98 ASN A O 1
ATOM 770 N N . LYS A 1 99 ? 31.836 -3.566 -42.717 1.00 56.88 99 LYS A N 1
ATOM 771 C CA . LYS A 1 99 ? 32.967 -4.485 -42.883 1.00 56.88 99 LYS A CA 1
ATOM 772 C C . LYS A 1 99 ? 33.444 -4.406 -44.341 1.00 56.88 99 LYS A C 1
ATOM 774 O O . LYS A 1 99 ? 32.622 -4.630 -45.225 1.00 56.88 99 LYS A O 1
ATOM 779 N N . PRO A 1 100 ? 34.722 -4.078 -44.607 1.00 58.00 100 PRO A N 1
ATOM 780 C CA . PRO A 1 100 ? 35.257 -4.188 -45.955 1.00 58.00 100 PRO A CA 1
ATOM 781 C C . PRO A 1 100 ? 35.202 -5.660 -46.376 1.00 58.00 100 PRO A C 1
ATOM 783 O O . PRO A 1 100 ? 35.572 -6.529 -45.581 1.00 58.00 100 PRO A O 1
ATOM 786 N N . ASP A 1 101 ? 34.709 -5.920 -47.589 1.00 55.44 101 ASP A N 1
ATOM 787 C CA . ASP A 1 101 ? 34.829 -7.228 -48.233 1.00 55.44 101 ASP A CA 1
ATOM 788 C C . ASP A 1 101 ? 36.315 -7.613 -48.237 1.00 55.44 101 ASP A C 1
ATOM 790 O O . ASP A 1 101 ? 37.149 -6.901 -48.804 1.00 55.44 101 ASP A O 1
ATOM 794 N N . VAL A 1 102 ? 36.637 -8.696 -47.529 1.00 52.72 102 VAL A N 1
ATOM 795 C CA . VAL A 1 102 ? 37.917 -9.404 -47.648 1.00 52.72 102 VAL A CA 1
ATOM 796 C C . VAL A 1 102 ? 37.738 -10.491 -48.689 1.00 52.72 102 VAL A C 1
ATOM 798 O O . VAL A 1 102 ? 36.746 -11.243 -48.555 1.00 52.72 102 VAL A O 1
#

Nearest PDB structures (foldseek):
  3qjp-assembly1_A  TM=4.139E-01  e=7.939E+00  Pyrococcus horikoshii
  5vwx-assembly1_A  TM=3.851E-01  e=9.722E+00  Homo sapiens
  5h75-assembly1_A  TM=2.288E-01  e=3.777E+00  Bacillus sp. HIL-Y85/54728

Foldseek 3Di:
DAFDWDWDDDLNDIDIDTDDPVVVVVVSVLLVVLLVVLCVVQPPPPDDPVRSSVNSVVVVVVVVVVVVVVVVVVVVVVVVVVVVVVVVVVVVVVVVVPDPDD

Radius of gyration: 25.32 Å; Cα contacts (8 Å, |Δi|>4): 49; chains: 1; bounding box: 57×21×76 Å

Sequence (102 aa):
MKRTEISITVLGEAYDFSGDPARIRRAAGLFQETLEQARKENRGKDISTHRLGAMTGMALAEQLVILQDRQEKKTDLVNSLQSQVKGLIEILERSCKNKPDV

Mean predicted aligned error: 8.48 Å